Protein AF-A0A5N9HPK2-F1 (afdb_monomer_lite)

pLDDT: mean 93.94, std 6.65, range [54.97, 97.69]

Radius of gyration: 11.38 Å; chains: 1; bounding box: 24×24×29 Å

Secondary structure (DSSP, 8-state):
--PPPP-TT--HHHHHHHHHHHTT----TT------HHHHHHHHT-

Sequence (46 aa):
MGFPEITPGDLLGDLIFNKCLDSGLSFIDRDLIVVAQKVVSKAEGA

Structure (mmCIF, N/CA/C/O backbone):
data_AF-A0A5N9HPK2-F1
#
_entry.id   AF-A0A5N9HPK2-F1
#
loop_
_atom_site.group_PDB
_atom_site.id
_atom_site.type_symbol
_atom_site.label_atom_id
_atom_site.label_alt_id
_atom_site.label_comp_id
_atom_site.label_asym_id
_atom_site.label_entity_id
_atom_site.label_seq_id
_atom_site.pdbx_PDB_ins_code
_atom_site.Cartn_x
_atom_site.Cartn_y
_atom_site.Cartn_z
_atom_site.occupancy
_atom_site.B_iso_or_equiv
_atom_site.auth_seq_id
_atom_site.auth_comp_id
_atom_site.auth_asym_id
_atom_site.auth_atom_id
_atom_site.pdbx_PDB_model_num
ATOM 1 N N . MET A 1 1 ? 1.614 18.173 -5.576 1.00 54.97 1 MET A N 1
ATOM 2 C CA . MET A 1 1 ? 0.622 17.146 -5.193 1.00 54.97 1 MET A CA 1
ATOM 3 C C . MET A 1 1 ? 1.288 16.213 -4.202 1.00 54.97 1 MET A C 1
ATOM 5 O O . MET A 1 1 ? 2.451 15.899 -4.410 1.00 54.97 1 MET A O 1
ATOM 9 N N . GLY A 1 2 ? 0.611 15.872 -3.107 1.00 82.94 2 GLY A N 1
ATOM 10 C CA . GLY A 1 2 ? 1.158 15.023 -2.046 1.00 82.94 2 GLY A CA 1
ATOM 11 C C . GLY A 1 2 ? 0.402 13.704 -1.926 1.00 82.94 2 GLY A C 1
ATOM 12 O O . GLY A 1 2 ? -0.522 13.441 -2.697 1.00 82.94 2 GLY A O 1
ATOM 13 N N . PHE A 1 3 ? 0.794 12.896 -0.945 1.00 90.81 3 PHE A N 1
ATOM 14 C CA . PHE A 1 3 ? 0.032 11.712 -0.565 1.00 90.81 3 PHE A CA 1
ATOM 15 C C . PHE A 1 3 ? -1.336 12.134 0.004 1.00 90.81 3 PHE A C 1
ATOM 17 O O . PHE A 1 3 ? -1.383 13.141 0.720 1.00 90.81 3 PHE A O 1
ATOM 24 N N . PRO A 1 4 ? -2.439 11.430 -0.312 1.00 91.75 4 PRO A N 1
ATOM 25 C CA . PRO A 1 4 ? -3.740 11.731 0.280 1.00 91.75 4 PRO A CA 1
ATOM 26 C C . PRO A 1 4 ? -3.722 11.563 1.805 1.00 91.75 4 PRO A C 1
ATOM 28 O O . PRO A 1 4 ? -2.848 10.904 2.374 1.00 91.75 4 PRO A O 1
ATOM 31 N N . GLU A 1 5 ? -4.707 12.160 2.474 1.00 94.19 5 GLU A N 1
ATOM 32 C CA . GLU A 1 5 ? -4.954 11.856 3.879 1.00 94.19 5 GLU A CA 1
ATOM 33 C C . GLU A 1 5 ? -5.450 10.413 4.024 1.00 94.19 5 GLU A C 1
ATOM 35 O O . GLU A 1 5 ? -6.324 9.987 3.278 1.00 94.19 5 GLU A O 1
ATOM 40 N N . ILE A 1 6 ? -4.871 9.680 4.981 1.00 96.44 6 ILE A N 1
ATOM 41 C CA . ILE A 1 6 ? -5.238 8.291 5.270 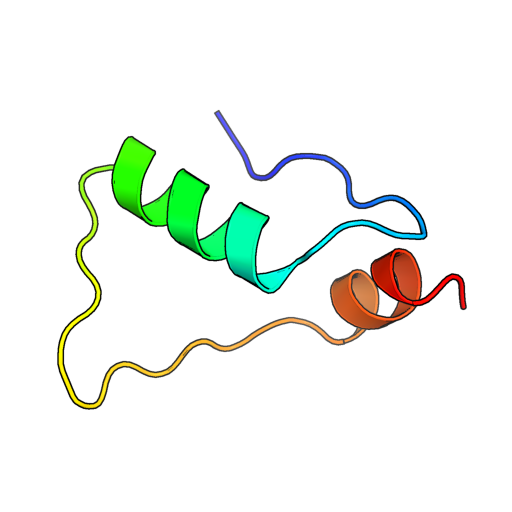1.00 96.44 6 ILE A CA 1
ATOM 42 C C . ILE A 1 6 ? -6.380 8.254 6.272 1.00 96.4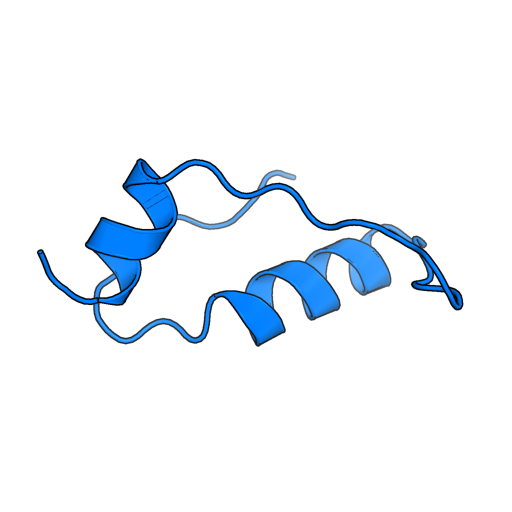4 6 ILE A C 1
ATOM 44 O O . ILE A 1 6 ? -6.292 8.872 7.341 1.00 96.44 6 ILE A O 1
ATOM 48 N N . THR A 1 7 ? -7.394 7.473 5.936 1.00 96.50 7 THR A N 1
ATOM 49 C CA . THR A 1 7 ? -8.615 7.247 6.698 1.00 96.50 7 THR A CA 1
ATOM 50 C C . THR A 1 7 ? -8.801 5.756 7.015 1.00 96.50 7 THR A C 1
ATOM 52 O O . THR A 1 7 ? -8.250 4.902 6.315 1.00 96.50 7 THR A O 1
ATOM 55 N N . PRO A 1 8 ? -9.537 5.407 8.087 1.00 97.69 8 PRO A N 1
ATOM 56 C CA . PRO A 1 8 ? -9.799 4.010 8.427 1.00 97.69 8 PRO A CA 1
ATOM 57 C C . PRO A 1 8 ? -10.475 3.244 7.288 1.00 97.69 8 PRO A C 1
ATOM 59 O O . PRO A 1 8 ? -11.480 3.694 6.741 1.00 97.69 8 PRO A O 1
ATOM 62 N N . GLY A 1 9 ? -9.941 2.065 6.971 1.00 97.00 9 GLY A N 1
ATOM 63 C CA . GLY A 1 9 ? -10.401 1.214 5.874 1.00 97.00 9 GLY A CA 1
ATOM 64 C C . GLY A 1 9 ? -9.679 1.441 4.542 1.00 97.00 9 GLY A C 1
ATOM 65 O O . GLY A 1 9 ? -9.911 0.676 3.606 1.00 97.00 9 GLY A O 1
ATOM 66 N N . ASP A 1 10 ? -8.793 2.436 4.445 1.00 97.44 10 ASP A N 1
ATOM 67 C CA . ASP A 1 10 ? -8.011 2.666 3.231 1.00 97.44 10 ASP A CA 1
ATOM 68 C C . ASP A 1 10 ? -7.064 1.499 2.922 1.00 97.44 10 ASP A C 1
ATOM 70 O O . ASP A 1 10 ? -6.311 1.013 3.770 1.00 97.44 10 ASP A O 1
ATOM 74 N N . LEU A 1 11 ? -7.026 1.103 1.649 1.00 97.12 11 LEU A N 1
ATOM 75 C CA . LEU A 1 11 ? -6.065 0.128 1.140 1.00 97.12 11 LEU A CA 1
ATOM 76 C C . LEU A 1 11 ? -4.729 0.825 0.868 1.00 97.12 11 LEU A C 1
ATOM 78 O O . LEU A 1 11 ? -4.439 1.277 -0.240 1.00 97.12 11 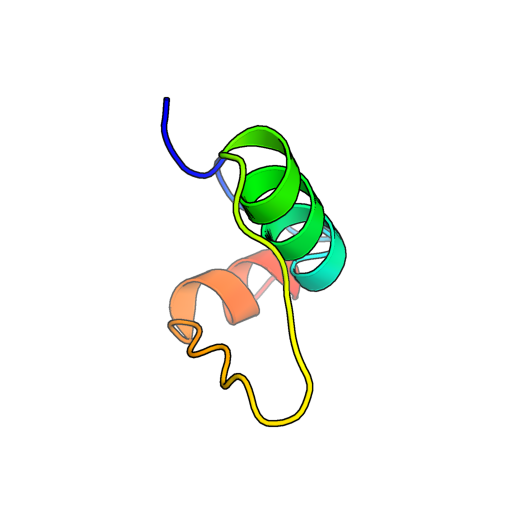LEU A O 1
ATOM 82 N N . LEU A 1 12 ? -3.904 0.931 1.911 1.00 95.81 12 LEU A N 1
ATOM 83 C CA . LEU A 1 12 ? -2.655 1.695 1.873 1.00 95.81 12 LEU A CA 1
ATOM 84 C C . LEU A 1 12 ? -1.694 1.234 0.762 1.00 95.81 12 LEU A C 1
ATOM 86 O O . LEU A 1 12 ? -1.049 2.070 0.133 1.00 95.81 12 LEU A O 1
ATOM 90 N N . GLY A 1 13 ? -1.626 -0.074 0.486 1.00 95.62 13 GLY A N 1
ATOM 91 C CA . GLY A 1 13 ? -0.807 -0.625 -0.600 1.00 95.62 13 GLY A CA 1
ATOM 92 C C . GLY A 1 13 ? -1.209 -0.089 -1.977 1.00 95.62 13 GLY A C 1
ATOM 93 O O . GLY A 1 13 ? -0.354 0.391 -2.720 1.00 95.62 13 GLY A O 1
ATOM 94 N N . ASP A 1 14 ? -2.509 -0.081 -2.274 1.00 96.50 14 ASP A N 1
ATOM 95 C CA . ASP A 1 14 ? -3.046 0.408 -3.548 1.00 96.50 14 ASP A CA 1
ATOM 96 C C . ASP A 1 14 ? -2.823 1.913 -3.698 1.00 96.50 14 ASP A C 1
ATOM 98 O O . ASP A 1 14 ? -2.435 2.391 -4.763 1.00 96.50 14 ASP A O 1
ATOM 102 N N . LEU A 1 15 ? -3.021 2.676 -2.621 1.00 96.06 15 LEU A N 1
ATOM 103 C CA . LEU A 1 15 ? -2.770 4.117 -2.616 1.00 96.06 15 LEU A CA 1
ATOM 104 C C . LEU A 1 15 ? -1.299 4.440 -2.907 1.00 96.06 15 LEU A C 1
ATOM 106 O O . LEU A 1 15 ? -1.020 5.330 -3.715 1.00 96.06 15 LEU A O 1
ATOM 110 N N . ILE A 1 16 ? -0.365 3.716 -2.278 1.00 95.44 16 ILE A N 1
ATOM 111 C CA . ILE A 1 16 ? 1.075 3.884 -2.515 1.00 95.44 16 ILE A CA 1
ATOM 112 C C . ILE A 1 16 ? 1.405 3.529 -3.962 1.00 95.44 16 ILE A C 1
ATOM 114 O O . ILE A 1 16 ? 2.025 4.332 -4.660 1.00 95.44 16 ILE A O 1
ATOM 118 N N . PHE A 1 17 ? 0.952 2.362 -4.425 1.00 95.12 17 PHE A N 1
ATOM 119 C CA . PHE A 1 17 ? 1.234 1.882 -5.771 1.00 95.12 17 PHE A CA 1
ATOM 120 C C . PHE A 1 17 ? 0.742 2.867 -6.837 1.00 95.12 17 PHE A C 1
ATOM 122 O O . PHE A 1 17 ? 1.522 3.314 -7.680 1.00 95.12 17 PHE A O 1
ATOM 129 N N . ASN A 1 18 ? -0.524 3.277 -6.742 1.00 94.56 18 ASN A N 1
ATOM 130 C CA . ASN A 1 18 ? -1.137 4.190 -7.699 1.00 94.56 18 ASN A CA 1
ATOM 131 C C . ASN A 1 18 ? -0.460 5.564 -7.691 1.00 94.56 18 ASN A C 1
ATOM 133 O O . ASN A 1 18 ? -0.233 6.130 -8.757 1.00 94.56 18 ASN A O 1
ATOM 137 N N . LYS A 1 19 ? -0.065 6.101 -6.524 1.00 94.31 19 LYS A N 1
ATOM 138 C CA . LYS A 1 19 ? 0.655 7.385 -6.499 1.00 94.31 19 LYS A CA 1
ATOM 139 C C . LYS A 1 19 ? 2.077 7.325 -7.017 1.00 94.31 19 LYS A C 1
ATOM 141 O O . LYS A 1 19 ? 2.513 8.297 -7.637 1.00 94.31 19 LYS A O 1
ATOM 146 N N . CYS A 1 20 ? 2.782 6.220 -6.819 1.00 93.75 20 CYS A N 1
ATOM 147 C CA . CYS A 1 20 ? 4.074 6.015 -7.458 1.00 93.75 20 CYS A CA 1
ATOM 148 C C . CYS A 1 20 ? 3.914 5.971 -8.984 1.00 93.75 20 CYS A C 1
ATOM 150 O O . CYS A 1 20 ? 4.617 6.705 -9.680 1.00 93.75 20 CYS A O 1
ATOM 152 N N . LEU A 1 21 ? 2.931 5.217 -9.485 1.00 93.19 21 LEU A N 1
ATOM 153 C CA . LEU A 1 21 ? 2.647 5.106 -10.916 1.00 93.19 21 LEU A CA 1
ATOM 154 C C . LEU A 1 21 ? 2.269 6.463 -11.541 1.00 93.19 21 LEU A C 1
ATOM 156 O O . LEU A 1 21 ? 2.863 6.861 -12.541 1.00 93.19 21 LEU A O 1
ATOM 160 N N . ASP A 1 22 ? 1.360 7.215 -10.906 1.00 94.31 22 ASP A N 1
ATOM 161 C CA . ASP A 1 22 ? 0.958 8.572 -11.323 1.00 94.31 22 ASP A CA 1
ATOM 162 C C . ASP A 1 22 ? 2.144 9.548 -11.380 1.00 94.31 22 ASP A C 1
ATOM 164 O O . ASP A 1 22 ? 2.148 10.501 -12.159 1.00 94.31 22 ASP A O 1
ATOM 168 N N . SER A 1 23 ? 3.153 9.323 -10.534 1.00 92.56 23 SER A N 1
ATOM 169 C CA . SER A 1 23 ? 4.370 10.138 -10.467 1.00 92.56 23 SER A CA 1
ATOM 170 C C . SER A 1 23 ? 5.452 9.683 -11.455 1.00 92.56 23 SER A C 1
ATOM 172 O O . SER A 1 23 ? 6.551 10.234 -11.441 1.00 92.56 23 SER A O 1
ATOM 174 N N . GLY A 1 24 ? 5.170 8.683 -12.300 1.00 94.44 24 GLY A N 1
ATOM 175 C CA . GLY A 1 24 ? 6.120 8.124 -13.263 1.00 94.44 24 GLY A CA 1
ATOM 176 C C . GLY A 1 24 ? 7.156 7.179 -12.649 1.00 94.44 24 GLY A C 1
ATOM 177 O O . GLY A 1 24 ? 8.155 6.870 -13.298 1.00 94.44 24 GLY A O 1
ATOM 178 N N . LEU A 1 25 ? 6.946 6.723 -11.410 1.00 94.12 25 LEU A N 1
ATOM 179 C CA . LEU A 1 25 ? 7.792 5.718 -10.770 1.00 94.12 25 LEU A CA 1
ATOM 180 C C . LEU A 1 25 ? 7.301 4.315 -11.129 1.00 94.12 25 LEU A C 1
ATOM 182 O O . LEU A 1 25 ? 6.103 4.054 -11.212 1.00 94.12 25 LEU A O 1
ATOM 186 N N . SER A 1 26 ? 8.246 3.402 -11.320 1.00 93.81 26 SER A N 1
ATOM 187 C CA . SER A 1 26 ? 7.981 1.977 -11.526 1.00 93.81 26 SER A CA 1
ATOM 188 C C . SER A 1 26 ? 8.552 1.188 -10.358 1.00 93.81 26 SER A C 1
ATOM 190 O O . SER A 1 26 ? 9.632 1.524 -9.878 1.00 93.81 26 SER A O 1
ATOM 192 N N . PHE A 1 27 ? 7.845 0.142 -9.934 1.00 94.56 27 PHE A N 1
ATOM 193 C CA . PHE A 1 27 ? 8.380 -0.847 -9.001 1.00 94.56 27 PHE A CA 1
ATOM 194 C C . PHE A 1 27 ? 9.104 -1.933 -9.785 1.00 94.56 27 PHE A C 1
ATOM 196 O O . PHE A 1 27 ? 8.546 -2.494 -10.732 1.00 94.56 27 PHE A O 1
ATOM 203 N N . ILE A 1 28 ? 10.331 -2.233 -9.385 1.00 95.56 28 ILE A N 1
ATOM 204 C CA . ILE A 1 28 ? 11.125 -3.325 -9.940 1.00 95.56 28 ILE A CA 1
ATOM 205 C C . ILE A 1 28 ? 11.441 -4.360 -8.863 1.00 95.56 28 ILE A C 1
ATOM 207 O O . ILE A 1 28 ? 11.269 -4.129 -7.665 1.00 95.56 28 ILE A O 1
ATOM 211 N N . ASP A 1 29 ? 11.883 -5.539 -9.302 1.00 96.31 29 ASP A N 1
ATOM 212 C CA . ASP A 1 29 ? 12.291 -6.591 -8.376 1.00 96.31 29 ASP A CA 1
ATOM 213 C C . ASP A 1 29 ? 13.354 -6.065 -7.400 1.00 96.31 29 ASP A C 1
ATOM 215 O O . ASP A 1 29 ? 14.307 -5.398 -7.809 1.00 96.31 29 ASP A O 1
ATOM 219 N N . ARG A 1 30 ? 13.192 -6.413 -6.117 1.00 96.75 30 ARG A N 1
ATOM 220 C CA . ARG A 1 30 ? 14.032 -5.999 -4.974 1.00 96.75 30 ARG A CA 1
ATOM 221 C C . ARG A 1 30 ? 13.874 -4.556 -4.484 1.00 96.75 30 ARG A C 1
ATOM 223 O O . ARG A 1 30 ? 14.626 -4.166 -3.589 1.00 96.75 30 ARG A O 1
ATOM 230 N N . ASP A 1 31 ? 12.899 -3.797 -4.975 1.00 95.38 31 ASP A N 1
ATOM 231 C CA . ASP A 1 31 ? 12.551 -2.521 -4.348 1.00 95.38 31 ASP A CA 1
ATOM 232 C C . ASP A 1 31 ? 1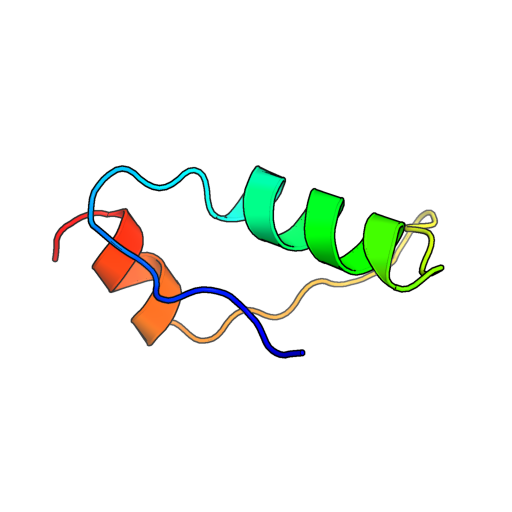1.999 -2.718 -2.928 1.00 95.38 31 ASP A C 1
ATOM 234 O O . ASP A 1 31 ? 11.280 -3.677 -2.634 1.00 95.38 31 ASP A O 1
ATOM 238 N N . LEU A 1 32 ? 12.326 -1.775 -2.039 1.00 95.00 32 LEU A N 1
ATOM 239 C CA . LEU A 1 32 ? 11.853 -1.761 -0.659 1.00 95.00 32 LEU A CA 1
ATOM 240 C C . LEU A 1 32 ? 10.943 -0.560 -0.421 1.00 95.00 32 LEU A C 1
ATOM 242 O O . LEU A 1 32 ? 11.354 0.591 -0.568 1.00 95.00 32 LEU A O 1
ATOM 246 N N . ILE A 1 33 ? 9.727 -0.837 0.040 1.00 95.06 33 ILE A N 1
ATOM 247 C CA . ILE A 1 33 ? 8.790 0.190 0.486 1.00 95.06 33 ILE A CA 1
ATOM 248 C C . ILE A 1 33 ? 8.906 0.313 2.003 1.00 95.06 33 ILE A C 1
ATOM 250 O O . ILE A 1 33 ? 8.651 -0.641 2.737 1.00 95.06 33 ILE A O 1
ATOM 254 N N . VAL A 1 34 ? 9.272 1.503 2.475 1.00 96.06 34 VAL A N 1
ATOM 255 C CA . VAL A 1 34 ? 9.299 1.829 3.903 1.00 96.06 34 VAL A CA 1
ATOM 256 C C . VAL A 1 34 ? 8.135 2.756 4.211 1.00 96.06 34 VAL A C 1
ATOM 258 O O . VAL A 1 34 ? 8.001 3.825 3.617 1.00 96.06 34 VAL A O 1
ATOM 261 N N . VAL A 1 35 ? 7.296 2.347 5.157 1.00 96.00 35 VAL A N 1
ATOM 262 C CA . VAL A 1 35 ? 6.078 3.063 5.537 1.00 96.00 35 VAL A CA 1
ATOM 263 C C . VAL A 1 35 ? 6.162 3.438 7.013 1.00 96.00 35 VAL A C 1
ATOM 265 O O . VAL A 1 35 ? 6.528 2.620 7.8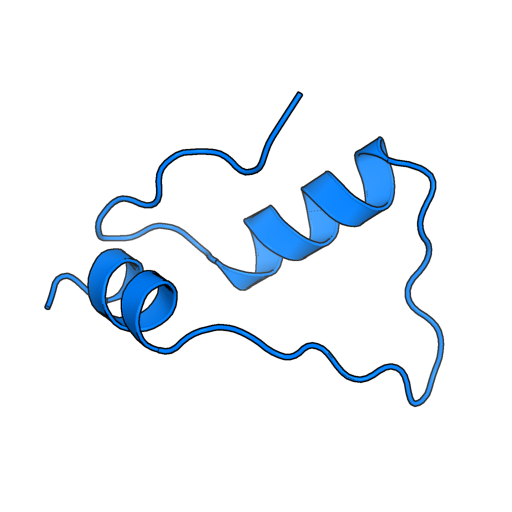54 1.00 96.00 35 VAL A O 1
ATOM 268 N N . ALA A 1 36 ? 5.825 4.684 7.346 1.00 96.62 36 ALA A N 1
ATOM 269 C CA . ALA A 1 36 ? 5.763 5.116 8.738 1.00 96.62 36 ALA A CA 1
ATOM 270 C C . ALA A 1 36 ? 4.593 4.435 9.469 1.00 96.62 36 ALA A C 1
ATOM 272 O O . ALA A 1 36 ? 3.473 4.409 8.964 1.00 96.62 36 ALA A O 1
ATOM 273 N N . GLN A 1 37 ? 4.813 3.970 10.701 1.00 97.19 37 GLN A N 1
ATOM 274 C CA . GLN A 1 37 ? 3.792 3.237 11.466 1.00 97.19 37 GLN A CA 1
ATOM 275 C C . GLN A 1 37 ? 2.471 4.018 11.633 1.00 97.19 37 GLN A C 1
ATOM 277 O O . GLN A 1 37 ? 1.399 3.422 11.585 1.00 97.19 37 GLN A O 1
ATOM 282 N N . LYS A 1 38 ? 2.522 5.353 11.736 1.00 96.06 38 LYS A N 1
ATOM 283 C CA . LYS A 1 38 ? 1.333 6.205 11.914 1.00 96.06 38 LYS A CA 1
ATOM 284 C C . LYS A 1 38 ? 0.305 6.081 10.784 1.00 96.06 38 LYS A C 1
ATOM 286 O O . LYS A 1 38 ? -0.888 6.218 11.031 1.00 96.06 38 LYS A O 1
ATOM 291 N N . VAL A 1 39 ? 0.742 5.909 9.535 1.00 95.56 39 VAL A N 1
ATOM 292 C CA . VAL A 1 39 ? -0.209 5.791 8.414 1.00 95.56 39 VAL A CA 1
ATOM 293 C C . VAL A 1 39 ? -0.829 4.399 8.350 1.00 95.56 39 VAL A C 1
ATOM 295 O O . VAL A 1 39 ? -1.974 4.276 7.933 1.00 95.56 39 VAL A O 1
ATOM 298 N N . VAL A 1 40 ? -0.111 3.382 8.837 1.00 96.56 40 VAL A N 1
ATOM 299 C CA . VAL A 1 40 ? -0.634 2.020 8.987 1.00 96.56 40 VAL A CA 1
ATOM 300 C C . VAL A 1 40 ? -1.737 2.002 10.043 1.00 96.56 40 VAL A C 1
ATOM 302 O O . VAL A 1 40 ? -2.850 1.593 9.734 1.00 96.56 40 VAL A O 1
ATOM 305 N N . SER A 1 41 ? -1.484 2.558 11.237 1.00 97.25 41 SER A N 1
ATOM 306 C CA . SER A 1 41 ? -2.486 2.563 12.315 1.00 97.25 41 SER A CA 1
ATOM 307 C C . SER A 1 41 ? -3.770 3.298 11.919 1.00 97.25 41 SER A C 1
ATOM 309 O O . SER A 1 41 ? -4.865 2.810 12.177 1.00 97.25 41 SER A O 1
ATOM 311 N N . LYS A 1 42 ? -3.650 4.427 1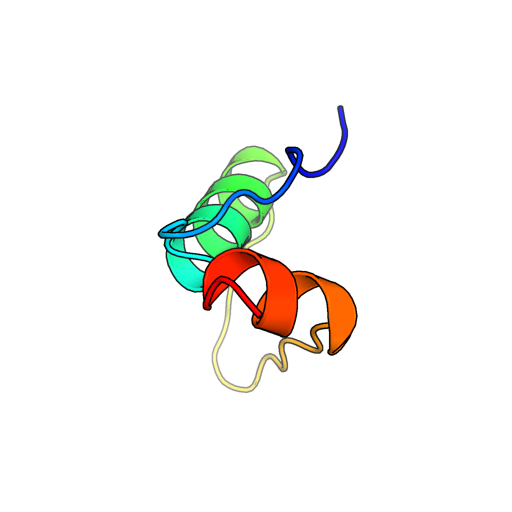1.204 1.00 96.81 42 LYS A N 1
ATOM 312 C CA . LYS A 1 42 ? -4.806 5.156 10.662 1.00 96.81 42 LYS A CA 1
ATOM 313 C C . LYS A 1 42 ? -5.651 4.305 9.717 1.00 96.81 42 LYS A C 1
ATOM 315 O O . LYS A 1 42 ? -6.869 4.317 9.850 1.00 96.81 42 LYS A O 1
ATOM 320 N N . ALA A 1 43 ? -5.020 3.600 8.774 1.00 97.56 43 ALA A N 1
ATOM 321 C CA . ALA A 1 43 ? -5.720 2.737 7.823 1.00 97.56 43 ALA A CA 1
ATOM 322 C C . ALA A 1 43 ? -6.401 1.551 8.528 1.00 97.56 43 ALA A C 1
ATOM 324 O O . ALA A 1 43 ? -7.520 1.184 8.181 1.00 97.56 43 ALA A O 1
ATOM 325 N N . GLU A 1 44 ? -5.765 1.002 9.564 1.00 97.06 44 GLU A N 1
ATOM 326 C CA . GLU A 1 44 ? -6.317 -0.070 10.404 1.00 97.06 44 GLU A CA 1
ATOM 327 C C . GLU A 1 44 ? -7.431 0.409 11.357 1.00 97.06 44 GLU A C 1
ATOM 329 O O . GLU A 1 44 ? -8.156 -0.414 11.914 1.00 97.06 44 GLU A O 1
ATOM 334 N N . GLY A 1 45 ? -7.604 1.726 11.526 1.00 93.44 45 GLY A N 1
ATOM 335 C CA . GLY A 1 45 ? -8.620 2.319 12.399 1.00 93.44 45 GLY A CA 1
ATOM 336 C C . GLY A 1 45 ? -8.238 2.387 13.881 1.00 93.44 45 GLY A C 1
ATOM 337 O O . GLY A 1 45 ? -9.134 2.418 14.725 1.00 93.44 45 GLY A O 1
ATOM 338 N N . ALA A 1 46 ? -6.937 2.405 14.189 1.00 80.12 46 ALA A N 1
ATOM 339 C CA . ALA A 1 46 ? -6.372 2.480 15.540 1.00 80.12 46 ALA A CA 1
ATOM 340 C C . ALA A 1 46 ? -5.829 3.873 15.906 1.00 80.12 46 ALA A C 1
ATOM 342 O O . ALA A 1 46 ? -5.252 4.564 15.028 1.00 80.12 46 ALA A O 1
#

Foldseek 3Di:
DDQDDAAAQDPVVVSVQVVCVVVVHDDDPPDDDDDDVVSVCRNNVD